Protein AF-A0A349GD17-F1 (afdb_monomer_lite)

pLDDT: mean 78.41, std 13.16, range [45.84, 94.69]

Secondary structure (DSSP, 8-state):
--HHHHHHHHHHHHHHHHHHHHHHHHH-TTS-HHHHHHHHHHHHHHH-TTTS-TTS--TTHHHHHHIIIIIHHHHHHHHHHHS-GGG--

Structure (mmCIF, N/CA/C/O backbone):
data_AF-A0A349GD17-F1
#
_entry.id   AF-A0A349GD17-F1
#
loop_
_atom_site.group_PDB
_atom_site.id
_atom_site.type_symbol
_atom_site.label_atom_id
_atom_site.label_alt_id
_atom_site.label_comp_id
_atom_site.label_asym_id
_atom_site.label_entity_id
_atom_site.label_seq_id
_atom_site.pdbx_PDB_ins_code
_atom_site.Cartn_x
_atom_site.Cartn_y
_atom_site.Cartn_z
_atom_site.occupancy
_atom_site.B_iso_or_equiv
_atom_site.auth_seq_id
_atom_site.auth_comp_id
_atom_site.auth_asym_id
_atom_site.auth_atom_id
_atom_site.pdbx_PDB_model_num
ATOM 1 N N . MET A 1 1 ? 0.120 -19.852 14.763 1.00 46.75 1 MET A N 1
ATOM 2 C CA . MET A 1 1 ? -0.587 -19.534 13.501 1.00 46.75 1 MET A CA 1
ATOM 3 C C . MET A 1 1 ? -1.511 -18.314 13.671 1.00 46.75 1 MET A C 1
ATOM 5 O O . MET A 1 1 ? -2.698 -18.404 13.424 1.00 46.75 1 MET A O 1
ATOM 9 N N . THR A 1 2 ? -0.997 -17.165 14.138 1.00 53.62 2 THR A N 1
ATOM 10 C CA . THR A 1 2 ? -1.820 -15.969 14.477 1.00 53.62 2 THR A CA 1
ATOM 11 C C . THR A 1 2 ? -1.238 -14.643 13.962 1.00 53.62 2 THR A C 1
ATOM 13 O O . THR A 1 2 ? -1.917 -13.621 13.961 1.00 53.62 2 THR A O 1
ATOM 16 N N . LEU A 1 3 ? 0.004 -14.651 13.460 1.00 56.91 3 LEU A N 1
ATOM 17 C CA . LEU A 1 3 ? 0.701 -13.464 12.944 1.00 56.91 3 LEU A CA 1
ATOM 18 C C . LEU A 1 3 ? 0.164 -12.987 11.586 1.00 56.91 3 LEU A C 1
ATOM 20 O O . LEU A 1 3 ? 0.163 -11.790 11.316 1.00 56.91 3 LEU A O 1
ATOM 24 N N . PHE A 1 4 ? -0.319 -13.909 10.747 1.00 58.72 4 PHE A N 1
ATOM 25 C CA . PHE A 1 4 ? -0.897 -13.575 9.442 1.00 58.72 4 PHE A CA 1
ATOM 26 C C . PHE A 1 4 ? -2.274 -12.906 9.587 1.00 58.72 4 PHE A C 1
ATOM 28 O O . PHE A 1 4 ? -2.530 -11.887 8.950 1.00 58.72 4 PHE A O 1
ATOM 35 N N . LEU A 1 5 ? -3.115 -13.403 10.508 1.00 60.03 5 LEU A N 1
ATOM 36 C CA . LEU A 1 5 ? -4.432 -12.818 10.799 1.00 60.03 5 LEU A CA 1
ATOM 37 C C . LEU A 1 5 ? -4.337 -11.386 11.346 1.00 60.03 5 LEU A C 1
ATOM 39 O O . LEU A 1 5 ? -5.191 -10.566 11.031 1.00 60.03 5 LEU A O 1
ATOM 43 N N . LYS A 1 6 ? -3.289 -11.056 12.116 1.00 65.00 6 LYS A N 1
ATOM 44 C CA . LYS A 1 6 ? -3.071 -9.685 12.613 1.00 65.00 6 LYS A CA 1
ATOM 45 C C . LYS A 1 6 ? -2.686 -8.688 11.520 1.00 65.00 6 LYS A C 1
ATOM 47 O O . LYS A 1 6 ? -2.960 -7.507 11.665 1.00 65.00 6 LYS A O 1
ATOM 52 N N . ARG A 1 7 ? -2.054 -9.136 10.431 1.00 69.69 7 ARG A N 1
ATOM 53 C CA . ARG A 1 7 ? -1.597 -8.252 9.341 1.00 69.69 7 ARG A CA 1
ATOM 54 C C . ARG A 1 7 ? -2.644 -8.058 8.252 1.00 69.69 7 ARG A C 1
ATOM 56 O O . ARG A 1 7 ? -2.640 -7.019 7.596 1.00 69.69 7 ARG A O 1
ATOM 63 N N . LEU A 1 8 ? -3.548 -9.026 8.099 1.00 76.50 8 LEU A N 1
ATOM 64 C CA . LEU A 1 8 ? -4.659 -8.988 7.149 1.00 76.50 8 LEU A CA 1
ATOM 65 C C . LEU A 1 8 ? -5.437 -7.660 7.156 1.00 76.50 8 LEU A C 1
ATOM 67 O O . LEU A 1 8 ? -5.575 -7.077 6.085 1.00 76.50 8 LEU A O 1
ATOM 71 N N . PRO A 1 9 ? -5.904 -7.137 8.307 1.00 78.25 9 PRO A N 1
ATOM 72 C CA . PRO A 1 9 ? -6.741 -5.941 8.318 1.00 78.25 9 PRO A CA 1
ATOM 73 C C . PRO A 1 9 ? -6.017 -4.695 7.789 1.00 78.25 9 PRO A C 1
ATOM 75 O O . PRO A 1 9 ? -6.617 -3.913 7.056 1.00 78.25 9 PRO A O 1
ATOM 78 N N . GLY A 1 10 ? -4.726 -4.514 8.093 1.00 77.81 10 GLY A N 1
ATOM 79 C CA . GLY A 1 10 ? -3.953 -3.376 7.573 1.00 77.81 10 GLY A CA 1
ATOM 80 C C . GLY A 1 10 ? -3.657 -3.481 6.073 1.00 77.81 10 GLY A C 1
ATOM 81 O O . GLY A 1 10 ? -3.688 -2.472 5.372 1.00 77.81 10 GLY A O 1
ATOM 82 N N . VAL A 1 11 ? -3.440 -4.698 5.561 1.00 84.94 11 VAL A N 1
ATOM 83 C CA . VAL A 1 11 ? -3.293 -4.945 4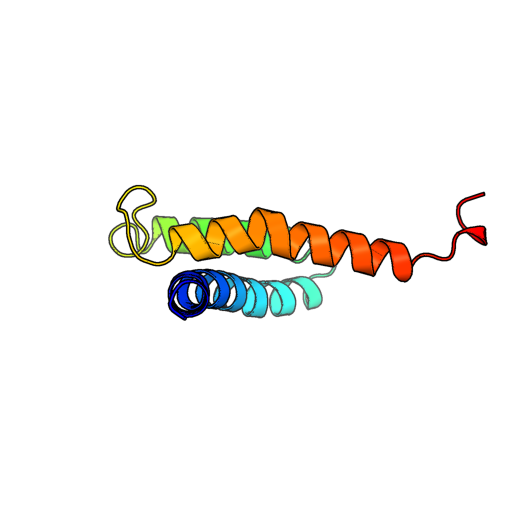.114 1.00 84.94 11 VAL A CA 1
ATOM 84 C C . VAL A 1 11 ? -4.612 -4.674 3.382 1.00 84.94 11 VAL A C 1
ATOM 86 O O . VAL A 1 11 ? -4.610 -4.030 2.337 1.00 84.94 11 VAL A O 1
ATOM 89 N N . LEU A 1 12 ? -5.742 -5.110 3.946 1.00 84.88 12 LEU A N 1
ATOM 90 C CA . LEU A 1 12 ? -7.079 -4.893 3.383 1.00 84.88 12 LEU A CA 1
ATOM 91 C C . LEU A 1 12 ? -7.434 -3.401 3.330 1.00 84.88 12 LEU A C 1
ATOM 93 O O . LEU A 1 12 ? -7.981 -2.934 2.334 1.00 84.88 12 LEU A O 1
ATOM 97 N N . LEU A 1 13 ? -7.050 -2.640 4.359 1.00 83.56 13 LEU A N 1
ATOM 98 C CA . LEU A 1 13 ? -7.199 -1.186 4.384 1.00 83.56 13 LEU A CA 1
ATOM 99 C C . LEU A 1 13 ? -6.374 -0.515 3.277 1.00 83.56 13 LEU A C 1
ATOM 101 O O . LEU A 1 13 ? -6.911 0.289 2.518 1.00 83.56 13 LEU A O 1
ATOM 105 N N . ALA A 1 14 ? -5.094 -0.878 3.140 1.00 85.88 14 ALA A N 1
ATOM 106 C CA . ALA A 1 14 ? -4.240 -0.345 2.078 1.00 85.88 14 ALA A CA 1
ATOM 107 C C . ALA A 1 14 ? -4.790 -0.687 0.684 1.00 85.88 14 ALA A C 1
ATOM 109 O O . ALA A 1 14 ? -4.825 0.173 -0.194 1.00 85.88 14 ALA A O 1
ATOM 110 N N . PHE A 1 15 ? -5.291 -1.909 0.496 1.00 88.06 15 PHE A N 1
ATOM 111 C CA . PHE A 1 15 ? -5.913 -2.343 -0.752 1.00 88.06 15 PHE A CA 1
ATOM 112 C C . PHE A 1 15 ? -7.201 -1.568 -1.063 1.00 88.06 15 PHE A C 1
ATOM 114 O O . PHE A 1 15 ? -7.398 -1.126 -2.194 1.00 88.06 15 PHE A O 1
ATOM 121 N N . SER A 1 16 ? -8.045 -1.328 -0.054 1.00 87.69 16 SER A N 1
ATOM 122 C CA . SER A 1 16 ? -9.286 -0.562 -0.205 1.00 87.69 16 SER A CA 1
ATOM 123 C C . SER A 1 16 ? -9.046 0.902 -0.583 1.00 87.69 16 SER A C 1
ATOM 125 O O . SER A 1 16 ? -9.919 1.505 -1.199 1.00 87.69 16 SER A O 1
ATOM 127 N N . ILE A 1 17 ? -7.889 1.477 -0.234 1.00 86.12 17 ILE A N 1
ATOM 128 C CA . ILE A 1 17 ? -7.477 2.824 -0.668 1.00 86.12 17 ILE A CA 1
ATOM 129 C C . ILE A 1 17 ? -6.813 2.765 -2.050 1.00 86.12 17 ILE A C 1
ATOM 131 O O . ILE A 1 17 ? -7.059 3.620 -2.903 1.00 86.12 17 ILE A O 1
ATOM 135 N N . ALA A 1 18 ? -5.985 1.749 -2.299 1.00 87.56 18 ALA A N 1
ATOM 136 C CA . ALA A 1 18 ? -5.263 1.592 -3.557 1.00 87.56 18 ALA A CA 1
ATOM 137 C C . ALA A 1 18 ? -6.204 1.352 -4.746 1.00 87.56 18 ALA A C 1
ATOM 139 O O . ALA A 1 18 ? -6.001 1.941 -5.805 1.00 87.56 18 ALA A O 1
ATOM 140 N N . TYR A 1 19 ? -7.253 0.544 -4.572 1.00 89.50 19 TYR A N 1
ATOM 141 C CA . TYR A 1 19 ? -8.199 0.199 -5.636 1.00 89.50 19 TYR A CA 1
ATOM 142 C C . TYR A 1 19 ? -8.909 1.417 -6.272 1.00 89.50 19 TYR A C 1
ATOM 144 O O . TYR A 1 19 ? -8.787 1.598 -7.488 1.00 89.50 19 TYR A O 1
ATOM 152 N N . PRO A 1 20 ? -9.586 2.306 -5.512 1.00 88.75 20 PRO A N 1
ATOM 153 C CA . PRO A 1 20 ? -10.193 3.509 -6.084 1.00 88.75 20 PRO A CA 1
ATOM 154 C C . PRO A 1 20 ? -9.142 4.486 -6.625 1.00 88.75 20 PRO A C 1
ATOM 156 O O . PRO A 1 20 ? -9.365 5.122 -7.653 1.00 88.75 20 PRO A O 1
ATOM 159 N N . SER A 1 21 ? -7.970 4.568 -5.990 1.00 88.00 21 SER A N 1
ATOM 160 C CA . SER A 1 21 ? -6.882 5.448 -6.439 1.00 88.00 21 SER A CA 1
ATOM 161 C C . SER A 1 21 ? -6.298 5.018 -7.782 1.00 88.00 21 SER A C 1
ATOM 163 O O . SER A 1 21 ? -5.968 5.860 -8.614 1.00 88.00 21 SER A O 1
ATOM 165 N N . TRP A 1 22 ? -6.194 3.711 -8.020 1.00 87.81 22 TRP A N 1
ATOM 166 C CA . TRP A 1 22 ? -5.732 3.154 -9.287 1.00 87.81 22 TRP A CA 1
ATOM 167 C C . TRP A 1 22 ? -6.730 3.414 -10.421 1.00 87.81 22 TRP A C 1
ATOM 169 O O . TRP A 1 22 ? -6.327 3.837 -11.505 1.00 87.81 22 TRP A O 1
ATOM 179 N N . LEU A 1 23 ? -8.030 3.249 -10.155 1.00 87.88 23 LEU A N 1
ATOM 180 C CA . LEU A 1 23 ? -9.104 3.587 -11.098 1.00 87.88 23 LEU A CA 1
ATOM 181 C C . LEU A 1 23 ? -9.081 5.073 -11.494 1.00 87.88 23 LEU A C 1
ATOM 183 O O . LEU A 1 23 ? -9.158 5.406 -12.681 1.00 87.88 23 LEU A O 1
ATOM 187 N N . LEU A 1 24 ? -8.924 5.965 -10.513 1.00 84.81 24 LEU A N 1
ATOM 188 C CA . LEU A 1 24 ? -8.836 7.407 -10.752 1.00 84.81 24 LEU A CA 1
ATOM 189 C C . LEU A 1 24 ? -7.542 7.794 -11.483 1.00 84.81 24 LEU A C 1
ATOM 191 O O . LEU A 1 24 ? -7.594 8.558 -12.446 1.00 84.81 24 LEU A O 1
ATOM 195 N N . GLY A 1 25 ? -6.406 7.202 -11.106 1.00 84.88 25 GLY A N 1
ATOM 196 C CA . GLY A 1 25 ? -5.121 7.421 -11.777 1.00 84.88 25 GLY A CA 1
ATOM 197 C C . GLY A 1 25 ? -5.109 6.964 -13.237 1.00 84.88 25 GLY A C 1
ATOM 198 O O . GLY A 1 25 ? -4.475 7.598 -14.074 1.00 84.88 25 GLY A O 1
ATOM 199 N N . LYS A 1 26 ? -5.855 5.906 -13.579 1.00 81.94 26 LYS A N 1
ATOM 200 C CA . LYS A 1 26 ? -6.011 5.468 -14.976 1.00 81.94 26 LYS A CA 1
ATOM 201 C C . LYS A 1 26 ? -6.860 6.439 -15.803 1.00 81.94 26 LYS A C 1
ATOM 203 O O . LYS A 1 26 ? -6.640 6.572 -17.002 1.00 81.94 26 LYS A O 1
ATOM 208 N N . SER A 1 27 ? -7.828 7.099 -15.168 1.00 81.44 27 SER A N 1
ATOM 209 C CA . SER A 1 27 ? -8.750 8.027 -15.834 1.00 81.44 27 SER A CA 1
ATOM 210 C C . SER A 1 27 ? -8.103 9.386 -16.127 1.00 81.44 27 SER A C 1
ATOM 212 O O . SER A 1 27 ? -8.444 10.028 -17.117 1.00 81.44 27 SER A O 1
ATOM 214 N N . LEU A 1 28 ? -7.151 9.815 -15.291 1.00 79.00 28 LEU A N 1
ATOM 215 C CA . LEU A 1 28 ? -6.409 11.069 -15.433 1.00 79.00 28 LEU A CA 1
ATOM 216 C C . LEU A 1 28 ? -4.900 10.775 -15.546 1.00 79.00 28 LEU A C 1
ATOM 218 O O . LEU A 1 28 ? -4.176 10.954 -14.567 1.00 79.00 28 LEU A O 1
ATOM 222 N N . PRO A 1 29 ? -4.392 10.377 -16.733 1.00 73.88 29 PRO A N 1
ATOM 223 C CA . PRO A 1 29 ? -2.997 9.955 -16.934 1.00 73.88 29 PRO A CA 1
ATOM 224 C C . PRO A 1 29 ? -1.954 11.075 -16.749 1.00 73.88 29 PRO A C 1
ATOM 226 O O . PRO A 1 29 ? -0.762 10.845 -16.917 1.00 73.88 29 PRO A O 1
ATOM 229 N N . VAL A 1 30 ? -2.390 12.286 -16.390 1.00 78.69 30 VAL A N 1
ATOM 230 C CA . VAL A 1 30 ? -1.528 13.411 -15.994 1.00 78.69 30 VAL A CA 1
ATOM 231 C C . VAL A 1 30 ? -0.974 13.210 -14.577 1.00 78.69 30 VAL A C 1
ATOM 233 O O . VAL A 1 30 ? 0.108 13.696 -14.258 1.00 78.69 30 VAL A O 1
ATOM 236 N N . ILE A 1 31 ? -1.708 12.497 -13.716 1.00 79.38 31 ILE A N 1
ATOM 237 C CA . ILE A 1 31 ? -1.402 12.350 -12.292 1.00 79.38 31 ILE A CA 1
ATOM 238 C C . ILE A 1 31 ? -1.305 10.856 -11.971 1.00 79.38 31 ILE A C 1
ATOM 240 O O . ILE A 1 31 ? -2.262 10.102 -12.133 1.00 79.38 31 ILE A O 1
ATOM 244 N N . GLY A 1 32 ? -0.140 10.413 -11.497 1.00 81.44 32 GLY A N 1
ATOM 245 C CA . GLY A 1 32 ? 0.076 9.008 -11.153 1.00 81.44 32 GLY A CA 1
ATOM 246 C C . GLY A 1 32 ? -0.866 8.513 -10.046 1.00 81.44 32 GLY A C 1
ATOM 247 O O . GLY A 1 32 ? -1.185 9.243 -9.106 1.00 81.44 32 GLY A O 1
ATOM 248 N N . GLY A 1 33 ? -1.241 7.229 -10.104 1.00 84.62 33 GLY A N 1
ATOM 249 C CA . GLY A 1 33 ? -2.054 6.557 -9.077 1.00 84.62 33 GLY A CA 1
ATOM 250 C C . GLY A 1 33 ? -1.604 6.776 -7.616 1.00 84.62 33 GLY A C 1
ATOM 251 O O . GLY A 1 33 ? -2.475 6.942 -6.758 1.00 84.62 33 GLY A O 1
ATOM 252 N N . PRO A 1 34 ? -0.291 6.862 -7.296 1.00 88.12 34 PRO A N 1
ATOM 253 C CA . PRO A 1 34 ? 0.167 7.169 -5.938 1.00 88.12 34 PRO A CA 1
ATOM 254 C C . PRO A 1 34 ? -0.292 8.534 -5.406 1.00 88.12 34 PRO A C 1
ATOM 256 O O . PRO A 1 34 ? -0.569 8.659 -4.216 1.00 88.12 34 PRO A O 1
ATOM 259 N N . VAL A 1 35 ? -0.411 9.554 -6.262 1.00 90.44 35 VAL A N 1
ATOM 260 C CA . VAL A 1 35 ? -0.826 10.902 -5.836 1.00 90.44 35 VAL A CA 1
ATOM 261 C C . VAL A 1 35 ? -2.291 10.890 -5.401 1.00 90.44 35 VAL A C 1
ATOM 263 O O . VAL A 1 35 ? -2.618 11.408 -4.335 1.00 90.44 35 VAL A O 1
ATOM 266 N N . PHE A 1 36 ? -3.161 10.218 -6.161 1.00 89.69 36 PHE A N 1
ATOM 267 C CA . PHE A 1 36 ? -4.556 10.009 -5.763 1.00 89.69 36 PHE A CA 1
ATOM 268 C C . PHE A 1 36 ? -4.670 9.212 -4.459 1.00 89.69 36 PHE A C 1
ATOM 270 O O . PHE A 1 36 ? -5.476 9.573 -3.605 1.00 89.69 36 PHE A O 1
ATOM 277 N N . ALA A 1 37 ? -3.824 8.195 -4.258 1.00 88.38 37 ALA A N 1
ATOM 278 C CA . ALA A 1 37 ? -3.799 7.423 -3.015 1.00 88.38 37 ALA A CA 1
ATOM 279 C C . ALA A 1 37 ? -3.434 8.275 -1.796 1.00 88.38 37 ALA A C 1
ATOM 281 O O . ALA A 1 37 ? -4.055 8.142 -0.740 1.00 88.38 37 ALA A O 1
ATOM 282 N N . ILE A 1 38 ? -2.471 9.184 -1.948 1.00 89.25 38 ILE A N 1
ATOM 283 C CA . ILE A 1 38 ? -2.075 10.126 -0.898 1.00 89.25 38 ILE A CA 1
ATOM 284 C C . ILE A 1 38 ? -3.209 11.119 -0.600 1.00 89.25 38 ILE A C 1
ATOM 286 O O . ILE A 1 38 ? -3.537 11.333 0.568 1.00 89.25 38 ILE A O 1
ATOM 290 N N . LEU A 1 39 ? -3.841 11.688 -1.633 1.00 90.88 39 LEU A N 1
ATOM 291 C CA . LEU A 1 39 ? -4.959 12.625 -1.472 1.00 90.88 39 LEU A CA 1
ATOM 292 C C . LEU A 1 39 ? -6.155 11.970 -0.778 1.00 90.88 39 LEU A C 1
ATOM 294 O O . LEU A 1 39 ? -6.686 12.525 0.181 1.00 90.88 39 LEU A O 1
ATOM 298 N N . ILE A 1 40 ? -6.540 10.770 -1.213 1.00 87.62 40 ILE A N 1
ATOM 299 C CA . ILE A 1 40 ? -7.613 9.993 -0.588 1.00 87.62 40 ILE A CA 1
ATOM 300 C C . ILE A 1 40 ? -7.240 9.651 0.858 1.00 87.62 40 ILE A C 1
ATOM 302 O O . ILE A 1 40 ? -8.043 9.876 1.757 1.00 87.62 40 ILE A O 1
ATOM 306 N N . GLY A 1 41 ? -6.017 9.182 1.119 1.00 85.56 41 GLY A N 1
ATOM 307 C CA . GLY A 1 41 ? -5.555 8.884 2.479 1.00 85.56 41 GLY A CA 1
ATOM 308 C C . GLY A 1 41 ? -5.635 10.092 3.421 1.00 85.56 41 GLY A C 1
ATOM 309 O O . GLY A 1 41 ? -6.118 9.968 4.552 1.00 85.56 41 GLY A O 1
ATOM 310 N N . MET A 1 42 ? -5.234 11.274 2.945 1.00 86.75 42 MET A N 1
ATOM 311 C CA . MET A 1 42 ? -5.379 12.528 3.691 1.00 86.75 42 MET A CA 1
ATOM 312 C C . MET A 1 42 ? -6.848 12.902 3.913 1.00 86.75 42 MET A C 1
ATOM 314 O O . MET A 1 42 ? -7.221 13.249 5.035 1.00 86.75 42 MET A O 1
ATOM 318 N N . LEU A 1 43 ? -7.694 12.778 2.887 1.00 87.56 43 LEU A N 1
ATOM 319 C CA . LEU A 1 43 ? -9.119 13.104 2.973 1.00 87.56 43 LEU A CA 1
ATOM 320 C C . LEU A 1 43 ? -9.844 12.209 3.987 1.00 87.56 43 LEU A C 1
ATOM 322 O O . LEU A 1 43 ? -10.598 12.701 4.823 1.00 87.56 43 LEU A O 1
ATOM 326 N N . ILE A 1 44 ? -9.574 10.901 3.958 1.00 83.12 44 ILE A N 1
ATOM 327 C CA . ILE A 1 44 ? -10.173 9.937 4.888 1.00 83.12 44 ILE A CA 1
ATOM 328 C C . ILE A 1 44 ? -9.682 10.214 6.323 1.00 83.12 44 ILE A C 1
ATOM 330 O O . ILE A 1 44 ? -10.485 10.197 7.256 1.00 83.12 44 ILE A O 1
ATOM 334 N N . THR A 1 45 ? -8.399 10.547 6.510 1.00 83.19 45 THR A N 1
ATOM 335 C CA . THR A 1 45 ? -7.856 10.920 7.831 1.00 83.19 45 THR A CA 1
ATOM 336 C C . THR A 1 45 ? -8.507 12.198 8.375 1.00 83.19 45 THR A C 1
ATOM 338 O O . THR A 1 45 ? -8.769 12.294 9.574 1.00 83.19 45 THR A O 1
ATOM 341 N N . SER A 1 46 ? -8.803 13.164 7.501 1.00 81.25 46 SER A N 1
ATOM 342 C CA . SER A 1 46 ? -9.434 14.437 7.863 1.00 81.25 46 SER A CA 1
ATOM 343 C C . SER A 1 46 ? -10.939 14.311 8.144 1.00 81.25 46 SER A C 1
ATOM 345 O O . SER A 1 46 ? -11.424 14.919 9.096 1.00 81.25 46 SER A O 1
ATOM 347 N N . LEU A 1 47 ? -11.671 13.499 7.372 1.00 81.69 47 LEU A N 1
ATOM 348 C CA . LEU A 1 47 ? -13.119 13.291 7.528 1.00 81.69 47 LEU A CA 1
ATOM 349 C C . LEU A 1 47 ? -13.471 12.320 8.663 1.00 81.69 47 LEU A C 1
ATOM 351 O O . LEU A 1 47 ? -14.501 12.481 9.317 1.00 81.69 47 LEU A O 1
ATOM 355 N N . PHE A 1 48 ? -12.618 11.326 8.927 1.00 74.12 48 PHE A N 1
ATOM 356 C CA . PHE A 1 48 ? -12.854 10.294 9.941 1.00 74.12 48 PHE A CA 1
ATOM 357 C C . PHE A 1 48 ? -11.696 10.176 10.953 1.00 74.12 48 PHE A C 1
ATOM 359 O O . PHE A 1 48 ? -11.164 9.080 11.174 1.00 74.12 48 PHE A O 1
ATOM 366 N N . PRO A 1 49 ? -11.330 11.266 11.659 1.00 67.06 49 PRO A N 1
ATOM 367 C CA . PRO A 1 49 ? -10.184 11.280 12.573 1.00 67.06 49 PRO A CA 1
ATOM 368 C C . PRO A 1 49 ? -10.366 10.351 13.784 1.00 67.06 49 PRO A C 1
ATOM 370 O O . PRO A 1 49 ? -9.390 9.883 14.368 1.00 67.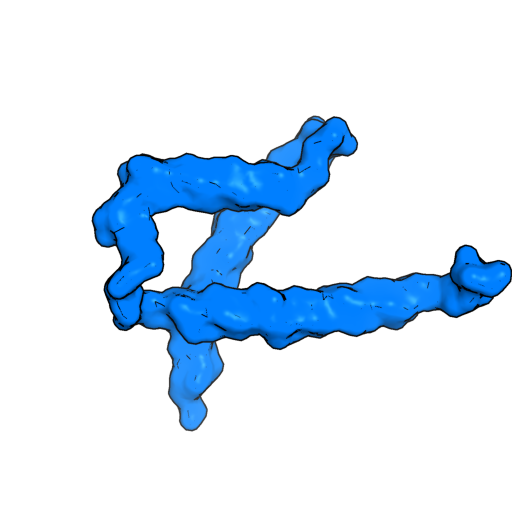06 49 PRO A O 1
ATOM 373 N N . ASN A 1 50 ? -11.613 10.049 14.164 1.00 60.00 50 ASN A N 1
ATOM 374 C CA . ASN A 1 50 ? -11.924 9.128 15.261 1.00 60.00 50 ASN A CA 1
ATOM 375 C C . ASN A 1 50 ? -11.799 7.650 14.864 1.00 60.00 50 ASN A C 1
ATOM 377 O O . ASN A 1 50 ? -11.532 6.818 15.728 1.00 60.00 50 ASN A O 1
ATOM 381 N N . PHE A 1 51 ? -11.965 7.331 13.578 1.00 58.50 51 PHE A N 1
ATOM 382 C CA . PHE A 1 51 ? -11.853 5.968 13.047 1.00 58.50 51 PHE A CA 1
ATOM 383 C C . PHE A 1 51 ? -10.402 5.626 12.673 1.00 58.50 51 PHE A C 1
ATOM 385 O O . PHE A 1 51 ? -9.980 4.481 12.811 1.00 58.50 51 PHE A O 1
ATOM 392 N N . ILE A 1 52 ? -9.625 6.631 12.247 1.00 59.09 52 ILE A N 1
ATOM 393 C CA . ILE A 1 52 ? -8.243 6.498 11.748 1.00 59.09 52 ILE A CA 1
ATOM 394 C C . ILE A 1 52 ? -7.300 7.344 12.609 1.00 59.09 52 ILE A C 1
ATOM 396 O O . ILE A 1 52 ? -6.411 8.042 12.128 1.00 59.09 52 ILE A O 1
ATOM 400 N N . LYS A 1 53 ? -7.490 7.336 13.931 1.00 54.38 53 LYS A N 1
ATOM 401 C CA . LYS A 1 53 ? -6.567 8.047 14.818 1.00 54.38 53 LYS A CA 1
ATOM 402 C C . LYS A 1 53 ? -5.207 7.351 14.743 1.00 54.38 53 LYS A C 1
ATOM 404 O O . LYS A 1 53 ? -5.032 6.284 15.330 1.00 54.38 53 LYS A O 1
ATOM 409 N N . ALA A 1 54 ? -4.268 7.974 14.033 1.00 52.62 54 ALA A N 1
ATOM 410 C CA . ALA A 1 54 ? -2.914 7.515 13.698 1.00 52.62 54 ALA A CA 1
ATOM 411 C C . ALA A 1 54 ? -1.967 7.294 14.906 1.00 52.62 54 ALA A C 1
ATOM 413 O O . ALA A 1 54 ? -0.756 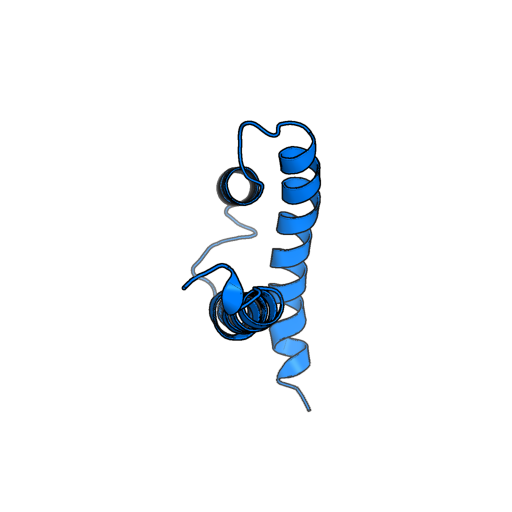7.436 14.790 1.00 52.62 54 ALA A O 1
ATOM 414 N N . GLY A 1 55 ? -2.504 6.965 16.084 1.00 45.84 55 GLY A N 1
ATOM 415 C CA . GLY A 1 55 ? -1.753 6.812 17.329 1.00 45.84 55 GLY A CA 1
ATOM 416 C C . GLY A 1 55 ? -2.406 5.920 18.390 1.00 45.84 55 GLY A C 1
ATOM 417 O O . GLY A 1 55 ? -1.911 5.885 19.512 1.00 45.84 55 GLY A O 1
ATOM 418 N N . LYS A 1 56 ? -3.499 5.195 18.094 1.00 47.69 56 LYS A N 1
ATOM 419 C CA . LYS A 1 56 ? -3.976 4.110 18.976 1.00 47.69 56 LYS A CA 1
ATOM 420 C C . LYS A 1 56 ? -3.578 2.744 18.402 1.00 47.69 56 LYS A C 1
ATOM 422 O O . LYS A 1 56 ? -3.632 2.583 17.186 1.00 47.69 56 LYS A O 1
ATOM 427 N N . PRO A 1 57 ? -3.214 1.760 19.251 1.00 49.22 57 PRO A N 1
ATOM 428 C CA . PRO A 1 57 ? -2.704 0.449 18.846 1.00 49.22 57 PRO A CA 1
ATOM 429 C C . PRO A 1 57 ? -3.847 -0.431 18.327 1.00 49.22 57 PRO A C 1
ATOM 431 O O . PRO A 1 57 ? -4.238 -1.421 18.937 1.00 49.22 57 PRO A O 1
ATOM 434 N N . PHE A 1 58 ? -4.463 -0.025 17.226 1.00 57.00 58 PHE A N 1
ATOM 435 C CA . PHE A 1 58 ? -5.547 -0.754 16.601 1.00 57.00 58 PHE A CA 1
ATOM 436 C C . PHE A 1 58 ? -4.936 -1.574 15.480 1.00 57.00 58 PHE A C 1
ATOM 438 O O . PHE A 1 58 ? -4.397 -0.980 14.557 1.00 57.00 58 PHE A O 1
ATOM 445 N N . ILE A 1 59 ? -4.979 -2.903 15.630 1.00 63.44 59 ILE A N 1
ATOM 446 C CA . ILE A 1 59 ? -5.030 -4.033 14.669 1.00 63.44 59 ILE A CA 1
ATOM 447 C C . ILE A 1 59 ? -4.403 -3.856 13.257 1.00 63.44 59 ILE A C 1
ATOM 449 O O . ILE A 1 59 ? -3.827 -4.791 12.718 1.00 63.44 59 ILE A O 1
ATOM 453 N N . PHE A 1 60 ? -4.490 -2.681 12.650 1.00 67.50 60 PHE A N 1
ATOM 454 C CA . PHE A 1 60 ? -4.005 -2.283 11.336 1.00 67.50 60 PHE A CA 1
ATOM 455 C C . PHE A 1 60 ? -2.510 -1.913 11.272 1.00 67.50 60 PHE A C 1
ATOM 457 O O . PHE A 1 60 ? -1.925 -2.098 10.207 1.00 67.50 60 PHE A O 1
ATOM 464 N N . ASP A 1 61 ? -1.870 -1.434 12.353 1.00 75.50 61 ASP A N 1
ATOM 465 C CA . ASP A 1 61 ? -0.474 -0.925 12.305 1.00 75.50 61 ASP A CA 1
ATOM 466 C C . ASP A 1 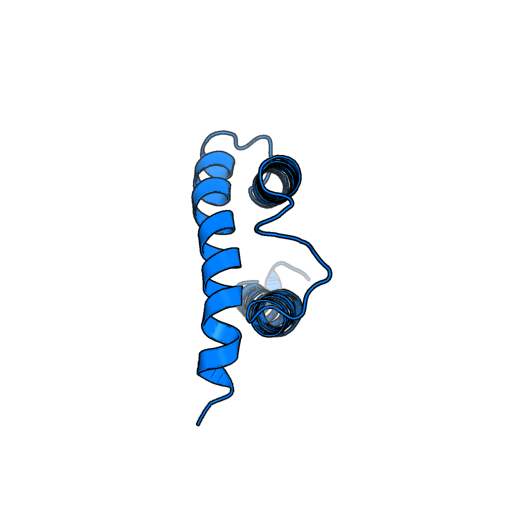61 ? 0.534 -1.970 11.791 1.00 75.50 61 ASP A C 1
ATOM 468 O O . ASP A 1 61 ? 1.331 -1.704 10.887 1.00 75.50 61 ASP A O 1
ATOM 472 N N . ASP A 1 62 ? 0.426 -3.208 12.285 1.00 80.19 62 ASP A N 1
ATOM 473 C CA . ASP A 1 62 ? 1.262 -4.329 11.843 1.00 80.19 62 ASP A CA 1
ATOM 474 C C . ASP A 1 62 ? 1.088 -4.627 10.343 1.00 80.19 62 ASP A C 1
ATOM 476 O O . ASP A 1 62 ? 2.053 -4.971 9.652 1.00 80.19 62 ASP A O 1
ATOM 480 N N . GLY A 1 63 ? -0.136 -4.496 9.822 1.00 80.19 63 GLY A N 1
ATOM 481 C CA . GLY A 1 63 ? -0.445 -4.711 8.407 1.00 80.19 63 GLY A CA 1
ATOM 482 C C . GLY A 1 63 ? 0.036 -3.568 7.512 1.00 80.19 63 GLY A C 1
ATOM 483 O O . GLY A 1 63 ? 0.590 -3.821 6.440 1.00 80.19 63 GLY A O 1
ATOM 484 N N . VAL A 1 64 ? -0.089 -2.320 7.969 1.00 82.75 64 VAL A N 1
ATOM 485 C CA . VAL A 1 64 ? 0.425 -1.143 7.250 1.00 82.75 64 VAL A CA 1
ATOM 486 C C . VAL A 1 64 ? 1.955 -1.187 7.193 1.00 82.75 64 VAL A C 1
ATOM 488 O O . VAL A 1 64 ? 2.527 -1.100 6.106 1.00 82.75 64 VAL A O 1
ATOM 491 N N . ARG A 1 65 ? 2.640 -1.455 8.317 1.00 85.31 65 ARG A N 1
ATOM 492 C CA . ARG A 1 65 ? 4.106 -1.644 8.345 1.00 85.31 65 ARG A CA 1
ATOM 493 C C . ARG A 1 65 ? 4.571 -2.784 7.448 1.00 85.31 65 ARG A C 1
ATOM 495 O O . ARG A 1 65 ? 5.624 -2.670 6.818 1.00 85.31 65 ARG A O 1
ATOM 502 N N . TYR A 1 66 ? 3.829 -3.890 7.412 1.00 87.69 66 TYR A N 1
ATOM 503 C CA . TYR A 1 66 ? 4.142 -5.001 6.519 1.00 87.69 66 TYR A CA 1
ATOM 504 C C . TYR A 1 66 ? 4.036 -4.578 5.051 1.00 87.69 66 TYR A C 1
ATOM 506 O O . TYR A 1 66 ? 4.949 -4.860 4.272 1.00 87.69 66 TYR A O 1
ATOM 514 N N . THR A 1 67 ? 2.972 -3.854 4.700 1.00 87.75 67 THR A N 1
ATOM 515 C CA . THR A 1 67 ? 2.731 -3.371 3.338 1.00 87.75 67 THR A CA 1
ATOM 516 C C . THR A 1 67 ? 3.840 -2.417 2.882 1.00 87.75 67 THR A C 1
ATOM 518 O O . THR A 1 67 ? 4.448 -2.634 1.837 1.00 87.75 67 THR A O 1
ATOM 521 N N . SER A 1 68 ? 4.210 -1.432 3.704 1.00 86.75 68 SER A N 1
ATOM 522 C CA . SER A 1 68 ? 5.229 -0.434 3.337 1.00 86.75 68 SER A CA 1
ATOM 523 C C . SER A 1 68 ? 6.662 -0.971 3.290 1.00 86.75 68 SER A C 1
ATOM 525 O O . SER A 1 68 ? 7.526 -0.333 2.699 1.00 86.75 68 SER A O 1
ATOM 527 N N . LYS A 1 69 ? 6.945 -2.117 3.923 1.00 88.81 69 LYS A N 1
ATOM 528 C CA . LYS A 1 69 ? 8.291 -2.715 3.934 1.00 88.81 69 LYS A CA 1
ATOM 529 C C . LYS A 1 69 ? 8.370 -3.954 3.058 1.00 88.81 69 LYS A C 1
ATOM 531 O O . LYS A 1 69 ? 9.014 -3.937 2.020 1.00 88.81 69 LYS A O 1
ATOM 536 N N . LYS A 1 70 ? 7.722 -5.038 3.488 1.00 90.12 70 LYS A N 1
ATOM 537 C CA . LYS A 1 70 ? 7.833 -6.361 2.860 1.00 90.12 70 LYS A CA 1
ATOM 538 C C . LYS A 1 70 ? 7.108 -6.404 1.519 1.00 90.12 70 LYS A C 1
ATOM 540 O O . LYS A 1 70 ? 7.680 -6.902 0.559 1.00 90.12 70 LYS A O 1
ATOM 545 N N . LEU A 1 71 ? 5.876 -5.892 1.457 1.00 89.88 71 LEU A N 1
ATOM 546 C CA . LEU A 1 71 ? 5.086 -5.917 0.222 1.00 89.88 71 LEU A CA 1
ATOM 547 C C . LEU A 1 71 ? 5.659 -4.947 -0.814 1.00 89.88 71 LEU A C 1
ATOM 549 O O . LEU A 1 71 ? 5.864 -5.346 -1.951 1.00 89.88 71 LEU A O 1
ATOM 553 N N . LEU A 1 72 ? 6.011 -3.723 -0.406 1.00 91.31 72 LEU A N 1
ATOM 554 C CA . LEU A 1 72 ? 6.667 -2.761 -1.293 1.00 91.31 72 LEU A CA 1
ATOM 555 C C . LEU A 1 72 ? 8.004 -3.292 -1.833 1.00 91.31 72 LEU A C 1
ATOM 557 O O . LEU A 1 72 ? 8.254 -3.209 -3.031 1.00 91.31 72 LEU A O 1
ATOM 561 N N . GLN A 1 73 ? 8.839 -3.888 -0.976 1.00 94.69 73 GLN A N 1
ATOM 562 C CA . GLN A 1 73 ? 10.095 -4.502 -1.408 1.00 94.69 73 GLN A CA 1
ATOM 563 C C . GLN A 1 73 ? 9.853 -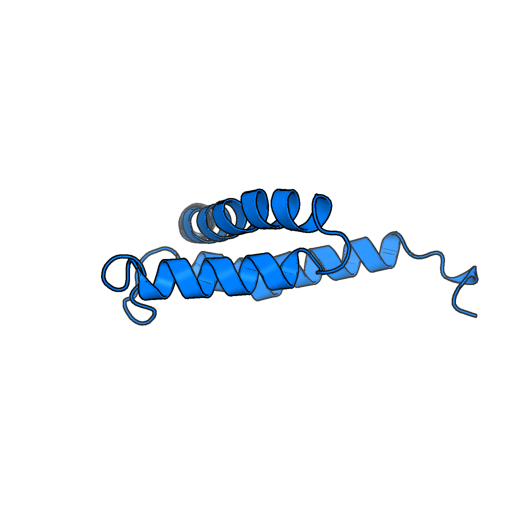5.648 -2.398 1.00 94.69 73 GLN A C 1
ATOM 565 O O . GLN A 1 73 ? 10.569 -5.743 -3.389 1.00 94.69 73 GLN A O 1
ATOM 570 N N . LEU A 1 74 ? 8.838 -6.488 -2.163 1.00 94.38 74 LEU A N 1
ATOM 571 C CA . LEU A 1 74 ? 8.461 -7.552 -3.093 1.00 94.38 74 LEU A CA 1
ATOM 572 C C . LEU A 1 74 ? 8.072 -6.972 -4.463 1.00 94.38 74 LEU A C 1
ATOM 574 O O . LEU A 1 74 ? 8.578 -7.447 -5.474 1.00 94.38 74 LEU A O 1
ATOM 578 N N . SER A 1 75 ? 7.250 -5.918 -4.499 1.00 91.06 75 SER A N 1
ATOM 579 C CA . SER A 1 75 ? 6.869 -5.243 -5.748 1.00 91.06 75 SER A CA 1
ATOM 580 C C . SER A 1 75 ? 8.081 -4.713 -6.513 1.00 91.06 75 SER A C 1
ATOM 582 O O . SER A 1 75 ? 8.144 -4.865 -7.726 1.00 91.06 75 SER A O 1
ATOM 584 N N . ILE A 1 76 ? 9.062 -4.135 -5.814 1.00 93.12 76 ILE A N 1
ATOM 585 C CA . ILE A 1 76 ? 10.293 -3.623 -6.434 1.00 93.12 76 ILE A CA 1
ATOM 586 C C . ILE A 1 76 ? 11.157 -4.770 -6.974 1.00 93.12 76 ILE A C 1
ATOM 588 O O . ILE A 1 76 ? 11.700 -4.662 -8.067 1.00 93.12 76 ILE A O 1
ATOM 592 N N . ILE A 1 77 ? 11.270 -5.878 -6.236 1.00 93.75 77 ILE A N 1
ATOM 593 C CA . ILE A 1 77 ? 12.018 -7.059 -6.690 1.00 93.75 77 ILE A CA 1
ATOM 594 C C . ILE A 1 77 ? 11.373 -7.645 -7.952 1.00 93.75 77 ILE A C 1
ATOM 596 O O . ILE A 1 77 ? 12.084 -7.922 -8.914 1.00 93.75 77 ILE A O 1
ATOM 600 N N . LEU A 1 78 ? 10.043 -7.805 -7.977 1.00 92.94 78 LEU A N 1
ATOM 601 C CA . LEU A 1 78 ? 9.330 -8.284 -9.167 1.00 92.94 78 LEU A CA 1
ATOM 602 C C . LEU A 1 78 ? 9.467 -7.319 -10.349 1.00 92.94 78 LEU A C 1
ATOM 604 O O . LEU A 1 78 ? 9.698 -7.777 -11.462 1.00 92.94 78 LEU A O 1
ATOM 608 N N . LEU A 1 79 ? 9.383 -6.007 -10.108 1.00 90.62 79 LEU A N 1
ATOM 609 C CA . LEU A 1 79 ? 9.628 -4.996 -11.139 1.00 90.62 79 LEU A CA 1
ATOM 610 C C . LEU A 1 79 ? 11.050 -5.124 -11.708 1.00 90.62 79 LEU A C 1
ATOM 612 O O . LEU A 1 79 ? 11.245 -5.047 -12.913 1.00 90.62 79 LEU A O 1
ATOM 616 N N . GLY A 1 80 ? 12.044 -5.394 -10.858 1.00 89.56 80 GLY A N 1
ATOM 617 C CA . GLY A 1 80 ? 13.415 -5.661 -11.294 1.00 89.56 80 GLY A CA 1
ATOM 618 C C . GLY A 1 80 ? 13.550 -6.912 -12.171 1.00 89.56 80 GLY A C 1
ATOM 619 O O . GLY A 1 80 ? 14.356 -6.905 -13.094 1.00 89.56 80 GLY A O 1
ATOM 620 N N . PHE A 1 81 ? 12.749 -7.959 -11.930 1.00 89.62 81 PHE A N 1
ATOM 621 C CA . PHE A 1 81 ? 12.690 -9.145 -12.800 1.00 89.62 81 PHE A CA 1
ATOM 622 C C . PHE A 1 81 ? 11.991 -8.882 -14.141 1.00 89.62 81 PHE A C 1
ATOM 624 O O . PHE A 1 81 ? 12.296 -9.560 -15.119 1.00 89.62 81 PHE A O 1
ATOM 631 N N . GLU A 1 82 ? 11.058 -7.931 -14.196 1.00 85.94 82 GLU A N 1
ATOM 632 C CA . GLU A 1 82 ? 10.409 -7.500 -15.442 1.00 85.94 82 GLU A CA 1
ATOM 633 C C . GLU A 1 82 ? 11.385 -6.739 -16.357 1.00 85.94 82 GLU A C 1
ATOM 635 O O . GLU A 1 82 ? 11.294 -6.817 -17.583 1.00 85.94 82 GLU A O 1
ATOM 640 N N . MET A 1 83 ? 12.341 -6.010 -15.776 1.00 84.75 83 MET A N 1
ATOM 641 C CA . MET A 1 83 ? 13.284 -5.192 -16.532 1.00 84.75 83 MET A CA 1
ATOM 642 C C . MET A 1 83 ? 14.301 -6.049 -17.296 1.00 84.75 83 MET A C 1
ATOM 644 O O . MET A 1 83 ? 15.049 -6.842 -16.725 1.00 84.75 83 MET A O 1
ATOM 648 N N . ASN A 1 84 ? 14.390 -5.833 -18.609 1.00 77.81 84 ASN A N 1
ATOM 649 C CA . ASN A 1 84 ? 15.431 -6.443 -19.427 1.00 77.81 84 ASN A CA 1
ATOM 650 C C . ASN A 1 84 ? 16.781 -5.766 -19.139 1.00 77.81 84 ASN A C 1
ATOM 652 O O . ASN A 1 84 ? 16.975 -4.598 -19.478 1.00 77.81 84 ASN A O 1
ATOM 656 N N . LEU A 1 85 ? 17.722 -6.508 -18.546 1.00 71.94 85 LEU A N 1
ATOM 657 C CA . LEU A 1 85 ? 19.068 -6.014 -18.234 1.00 71.94 85 LEU A CA 1
ATOM 658 C C . LEU A 1 85 ? 19.816 -5.477 -19.466 1.00 71.94 85 LEU A C 1
ATOM 660 O O . LEU A 1 85 ? 20.642 -4.588 -19.311 1.00 71.94 85 LEU A O 1
ATOM 664 N N . TYR A 1 86 ? 19.500 -5.944 -20.679 1.00 68.94 86 TYR A N 1
ATOM 665 C CA . TYR A 1 86 ? 20.115 -5.448 -21.916 1.00 68.94 86 TYR A CA 1
ATOM 666 C C . TYR A 1 86 ? 19.641 -4.053 -22.338 1.00 68.94 86 TYR A C 1
ATOM 668 O O . TYR A 1 86 ? 20.288 -3.430 -23.166 1.00 68.94 86 TYR A O 1
ATOM 676 N N . ASN A 1 87 ? 18.527 -3.554 -21.793 1.00 62.38 87 ASN A N 1
ATOM 677 C CA . ASN A 1 87 ? 18.016 -2.214 -22.102 1.00 62.38 87 ASN A CA 1
ATOM 678 C C . ASN A 1 87 ? 18.615 -1.125 -21.186 1.00 62.38 87 ASN A C 1
ATOM 680 O O . ASN A 1 87 ? 18.279 0.048 -21.322 1.00 62.38 87 ASN A O 1
ATOM 684 N N . VAL A 1 88 ? 19.441 -1.511 -20.208 1.00 62.78 88 VAL A N 1
ATOM 685 C CA . VAL A 1 88 ? 20.026 -0.608 -19.198 1.00 62.78 88 VAL A CA 1
ATOM 686 C C . VAL A 1 88 ? 21.553 -0.481 -19.358 1.00 62.78 88 VAL A C 1
ATOM 688 O O . VAL A 1 88 ? 22.176 0.281 -18.621 1.00 62.78 88 VAL A O 1
ATOM 691 N N . ILE A 1 89 ? 22.156 -1.184 -20.326 1.00 53.75 89 ILE A N 1
ATOM 692 C CA . ILE A 1 89 ? 23.588 -1.107 -20.669 1.00 53.75 89 ILE A CA 1
ATOM 693 C C . ILE A 1 89 ? 23.747 -0.374 -21.999 1.00 53.75 89 ILE A C 1
ATOM 695 O O . ILE A 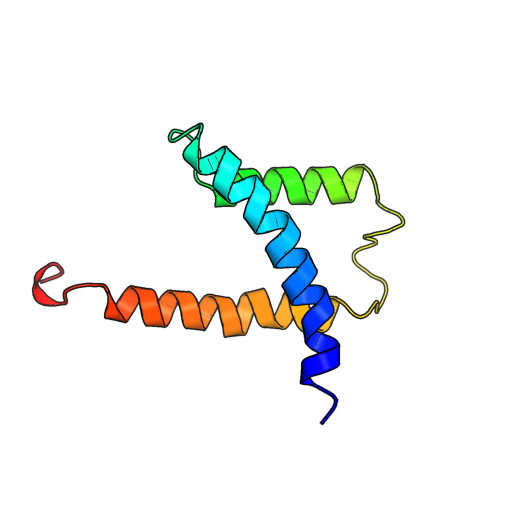1 89 ? 22.968 -0.693 -22.924 1.00 53.75 89 ILE A O 1
#

Radius of gyration: 15.94 Å; chains: 1; bounding box: 37×34×41 Å

Foldseek 3Di:
DCLVVLQVVLQVVLVVLLVVLCVVCVVPVVDHSVVSSVVVVVVCCVVCVVVCVVPDPDSNPSNNVCCVPVVVVVVVVVVVVVDDPVVVD

Sequence (89 aa):
MTLFLKRLPGVLLAFSIAYPSWLLGKSLPVIGGPVFAILIGMLITSLFPNFIKAGKPFIFDDGVRYTSKKLLQLSIILLGFEMNLYNVI